Protein AF-A0A935AP23-F1 (afdb_monomer_lite)

Radius of gyration: 14.08 Å; chains: 1; bounding box: 39×21×35 Å

Sequence (107 aa):
MSVLRMLAPSGIKYEVIVSFDNEANEWSFRGLGFDFLASPIANGEDVDSSTFSGWQAEVSRQGSSDSIVFIWINCPPSGGLSDDIFVSKCIKELSRHWDLFGELEEG

pLDDT: mean 71.67, std 12.49, range [39.59, 87.5]

Secondary structure (DSSP, 8-state):
-EEEEEE-TTS-EEEEEEEEETTTTEEEEESSSEEEEEEE---SS---GGG--EEEEEEEETT--S-EEEEEEE---GGG--HHHHHHHHHHHHHHSGGGG------

Structure (mmCIF, N/CA/C/O backbone):
data_AF-A0A935AP23-F1
#
_entry.id   AF-A0A935AP23-F1
#
loop_
_atom_site.group_PDB
_atom_site.id
_atom_site.type_symbol
_atom_site.label_atom_id
_atom_site.label_alt_id
_atom_site.label_comp_id
_atom_site.label_asym_id
_atom_site.label_entity_id
_atom_site.label_seq_id
_atom_site.pdbx_PDB_ins_code
_atom_site.Cartn_x
_atom_site.Cartn_y
_atom_site.Cartn_z
_atom_site.occupancy
_atom_site.B_iso_or_equiv
_atom_site.auth_seq_id
_atom_site.auth_comp_id
_atom_site.auth_asym_id
_atom_site.auth_atom_id
_atom_site.pdbx_PDB_model_num
ATOM 1 N N . MET A 1 1 ? -0.990 10.637 -8.429 1.00 77.81 1 MET A N 1
ATOM 2 C CA . MET A 1 1 ? -1.721 10.664 -7.149 1.00 77.81 1 MET A CA 1
ATOM 3 C C . MET A 1 1 ? -3.191 10.458 -7.447 1.00 77.81 1 MET A C 1
ATOM 5 O O . MET A 1 1 ? -3.727 11.190 -8.276 1.00 77.81 1 MET A O 1
ATOM 9 N N . SER A 1 2 ? -3.807 9.495 -6.773 1.00 82.38 2 SER A N 1
ATOM 10 C CA . SER A 1 2 ? -5.211 9.118 -6.942 1.00 82.38 2 SER A CA 1
ATOM 11 C C . SER A 1 2 ? -5.901 9.067 -5.583 1.00 82.38 2 SER A C 1
ATOM 13 O O . SER A 1 2 ? -5.272 8.735 -4.579 1.00 82.38 2 SER A O 1
ATOM 15 N N . VAL A 1 3 ? -7.192 9.404 -5.545 1.00 82.19 3 VAL A N 1
ATOM 16 C CA . VAL A 1 3 ? -8.027 9.273 -4.343 1.00 82.19 3 VAL A CA 1
ATOM 17 C C . VAL A 1 3 ? -9.006 8.133 -4.567 1.00 82.19 3 VAL A C 1
ATOM 19 O O . VAL A 1 3 ? -9.851 8.203 -5.460 1.00 82.19 3 VAL A O 1
ATOM 22 N N . LEU A 1 4 ? -8.893 7.091 -3.752 1.00 79.62 4 LEU A N 1
ATOM 23 C CA . LEU A 1 4 ? -9.744 5.912 -3.786 1.00 79.62 4 LEU A CA 1
ATOM 24 C C . LEU A 1 4 ? -10.697 5.928 -2.596 1.00 79.62 4 LEU A C 1
ATOM 26 O O . LEU A 1 4 ? -10.320 6.260 -1.475 1.00 79.62 4 LEU A O 1
ATOM 30 N N . ARG A 1 5 ? -11.952 5.550 -2.833 1.00 78.81 5 ARG A N 1
ATOM 31 C CA . ARG A 1 5 ? -12.950 5.374 -1.773 1.00 78.81 5 ARG A CA 1
ATOM 32 C C . ARG A 1 5 ? -13.115 3.901 -1.486 1.00 78.81 5 ARG A C 1
ATOM 34 O O . ARG A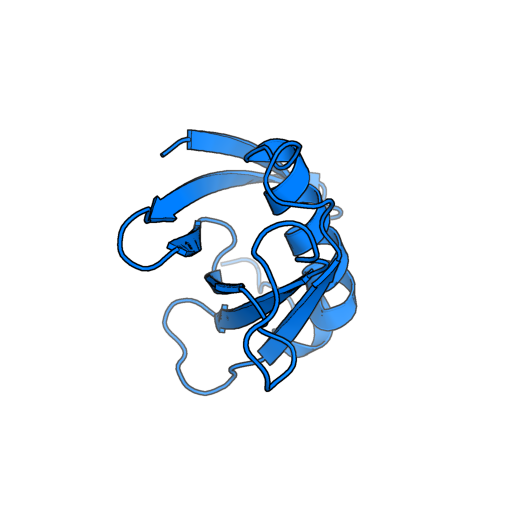 1 5 ? -13.451 3.133 -2.383 1.00 78.81 5 ARG A O 1
ATOM 41 N N . MET A 1 6 ? -12.916 3.523 -0.235 1.00 71.25 6 MET A N 1
ATOM 42 C CA . MET A 1 6 ? -12.893 2.129 0.182 1.00 71.25 6 MET A CA 1
ATOM 43 C C . MET A 1 6 ? -13.886 1.869 1.298 1.00 71.25 6 MET A C 1
ATOM 45 O O . MET A 1 6 ? -14.122 2.734 2.132 1.00 71.25 6 MET A O 1
ATOM 49 N N . LEU A 1 7 ? -14.463 0.671 1.308 1.00 67.19 7 LEU A N 1
ATOM 50 C CA . LEU A 1 7 ? -15.313 0.182 2.387 1.00 67.19 7 LEU A CA 1
ATOM 51 C C . LEU A 1 7 ? -14.517 -0.863 3.170 1.00 67.19 7 LEU A C 1
ATOM 53 O O . LEU A 1 7 ? -14.185 -1.914 2.623 1.00 67.19 7 LEU A O 1
ATOM 57 N N . ALA A 1 8 ? -14.184 -0.564 4.422 1.00 65.81 8 ALA A N 1
ATOM 58 C CA . ALA A 1 8 ? -13.520 -1.518 5.299 1.00 65.81 8 ALA A CA 1
ATOM 59 C C . ALA A 1 8 ? -14.473 -2.662 5.695 1.00 65.81 8 ALA A C 1
ATOM 61 O O . ALA A 1 8 ? -15.694 -2.487 5.634 1.00 65.81 8 ALA A O 1
ATOM 62 N N . PRO A 1 9 ? -13.950 -3.812 6.167 1.00 58.88 9 PRO A N 1
ATOM 63 C CA . PRO A 1 9 ? -14.779 -4.905 6.684 1.00 58.88 9 PRO A CA 1
ATOM 64 C C . PRO A 1 9 ? -15.730 -4.487 7.818 1.00 58.88 9 PRO A C 1
ATOM 66 O O . PRO A 1 9 ? -16.803 -5.066 7.949 1.00 58.88 9 PRO A O 1
ATOM 69 N N . SER A 1 10 ? -15.373 -3.453 8.590 1.00 66.56 10 SER A N 1
ATOM 70 C CA . SER A 1 10 ? -16.224 -2.843 9.623 1.00 66.56 10 SER A CA 1
ATOM 71 C C . SER A 1 10 ? -17.442 -2.089 9.069 1.00 66.56 10 SER A C 1
ATOM 73 O O . SER A 1 10 ? -18.317 -1.692 9.831 1.00 66.56 10 SER A O 1
ATOM 75 N N . GLY A 1 11 ? -17.512 -1.856 7.754 1.00 67.38 11 GLY A N 1
ATOM 76 C CA . GLY A 1 11 ? -18.548 -1.046 7.110 1.00 67.38 11 GLY A CA 1
ATOM 77 C C . GLY A 1 11 ? -18.244 0.457 7.075 1.00 67.38 11 GLY A C 1
ATOM 78 O O . GLY A 1 11 ? -19.008 1.220 6.479 1.00 67.38 11 GLY A O 1
ATOM 79 N N . ILE A 1 12 ? -17.122 0.894 7.653 1.00 71.25 12 ILE A N 1
ATOM 80 C CA . ILE A 1 12 ? -16.666 2.286 7.583 1.00 71.25 12 ILE A CA 1
ATOM 81 C C . ILE A 1 12 ? -16.094 2.572 6.193 1.00 71.25 12 ILE A C 1
ATOM 83 O O . ILE A 1 12 ? -15.363 1.760 5.616 1.00 71.25 12 ILE A O 1
ATOM 87 N N . LYS A 1 13 ? -16.437 3.742 5.645 1.00 73.88 13 LYS A N 1
ATOM 88 C CA . LYS A 1 13 ? -15.864 4.233 4.391 1.00 73.88 13 LYS A CA 1
ATOM 89 C C . LYS A 1 13 ? -14.643 5.091 4.673 1.00 73.88 13 LYS A C 1
ATOM 91 O O . LYS A 1 13 ? -14.730 6.035 5.448 1.00 73.88 13 LYS A O 1
ATOM 96 N N . TYR A 1 14 ? -13.560 4.808 3.968 1.00 72.25 14 TYR A N 1
ATOM 97 C CA . TYR A 1 14 ? -12.324 5.565 4.050 1.00 72.25 14 TYR A CA 1
ATOM 98 C C . TYR A 1 14 ? -11.959 6.159 2.695 1.00 72.25 14 TYR A C 1
ATOM 100 O O . TYR A 1 14 ? -12.167 5.535 1.650 1.00 72.25 14 TYR A O 1
ATOM 108 N N . GLU A 1 15 ? -11.400 7.365 2.725 1.00 81.44 15 GLU A N 1
ATOM 109 C CA . GLU A 1 15 ? -10.734 7.961 1.572 1.00 81.44 15 GLU A CA 1
ATOM 110 C C . GLU A 1 15 ? -9.236 7.690 1.685 1.00 81.44 15 GLU A C 1
ATOM 112 O O . GLU A 1 15 ? -8.603 7.992 2.691 1.00 81.44 15 GLU A O 1
ATOM 117 N N . VAL A 1 16 ? -8.694 7.072 0.646 1.00 79.31 16 VAL A N 1
ATOM 118 C CA . VAL A 1 16 ? -7.330 6.570 0.564 1.00 79.31 16 VAL A CA 1
ATOM 119 C C . VAL A 1 16 ? -6.623 7.364 -0.524 1.00 79.31 16 VAL A C 1
ATOM 121 O O . VAL A 1 16 ? -7.030 7.331 -1.683 1.00 79.31 16 VAL A O 1
ATOM 124 N N . ILE A 1 17 ? -5.567 8.086 -0.165 1.00 83.88 17 ILE A N 1
ATOM 125 C CA . ILE A 1 17 ? -4.708 8.783 -1.121 1.00 83.88 17 ILE A CA 1
ATOM 126 C C . ILE A 1 17 ? -3.549 7.859 -1.464 1.00 83.88 17 ILE A C 1
ATOM 128 O O . ILE A 1 17 ? -2.813 7.430 -0.578 1.00 83.88 17 ILE A O 1
ATOM 132 N N . VAL A 1 18 ? -3.384 7.587 -2.752 1.00 85.50 18 VAL A N 1
ATOM 133 C CA . VAL A 1 18 ? -2.343 6.717 -3.297 1.00 85.50 18 VAL A CA 1
ATOM 134 C C . VAL A 1 18 ? -1.423 7.545 -4.173 1.00 85.50 18 VAL A C 1
ATOM 136 O O . VAL A 1 18 ? -1.883 8.334 -5.006 1.00 85.50 18 VAL A O 1
ATOM 139 N N . SER A 1 19 ? -0.119 7.379 -3.995 1.00 87.19 19 SER A N 1
ATOM 140 C CA . SER A 1 19 ? 0.887 8.052 -4.813 1.00 87.19 19 SER A CA 1
ATOM 141 C C . SER A 1 19 ? 1.999 7.087 -5.183 1.00 87.19 19 SER A C 1
ATOM 143 O O . SER A 1 19 ? 2.412 6.282 -4.355 1.00 87.19 19 SER A O 1
ATOM 145 N N . PHE A 1 20 ? 2.489 7.205 -6.412 1.00 84.06 20 PHE A N 1
ATOM 146 C CA . PHE A 1 20 ? 3.697 6.537 -6.868 1.00 84.06 20 PHE A CA 1
ATOM 147 C C . PHE A 1 20 ? 4.759 7.595 -7.160 1.00 84.06 20 PHE A C 1
ATOM 149 O O . PHE A 1 20 ? 4.491 8.546 -7.903 1.00 84.06 20 PHE A O 1
ATOM 156 N N . ASP A 1 21 ? 5.923 7.449 -6.539 1.00 84.50 21 ASP A N 1
ATOM 157 C CA . ASP A 1 21 ? 7.105 8.261 -6.791 1.00 84.50 21 ASP A CA 1
ATOM 158 C C . ASP A 1 21 ? 7.972 7.553 -7.838 1.00 84.50 21 ASP A C 1
ATOM 160 O O . ASP A 1 21 ? 8.510 6.477 -7.588 1.00 84.50 21 ASP A O 1
ATOM 164 N N . ASN A 1 22 ? 8.094 8.153 -9.025 1.00 79.44 22 ASN A N 1
ATOM 165 C CA . ASN A 1 22 ? 8.884 7.578 -10.115 1.00 79.44 22 ASN A CA 1
ATOM 166 C C . ASN A 1 22 ? 10.399 7.668 -9.869 1.00 79.44 22 ASN A C 1
ATOM 168 O O . ASN A 1 22 ? 11.137 6.873 -10.444 1.00 79.44 22 ASN A O 1
ATOM 172 N N . GLU A 1 23 ? 10.870 8.644 -9.085 1.00 80.75 23 GLU A N 1
ATOM 173 C CA . GLU A 1 23 ? 12.300 8.830 -8.811 1.00 80.75 23 GLU A CA 1
ATOM 174 C C . GLU A 1 23 ? 12.777 7.821 -7.769 1.00 80.75 23 GLU A C 1
ATOM 176 O O . GLU A 1 23 ? 13.803 7.170 -7.963 1.00 80.75 23 GLU A O 1
ATOM 181 N N . ALA A 1 24 ? 12.001 7.654 -6.696 1.00 75.94 24 ALA A N 1
ATOM 182 C CA . ALA A 1 24 ? 12.279 6.664 -5.658 1.00 75.94 24 ALA A CA 1
ATOM 183 C C . ALA A 1 24 ? 11.834 5.242 -6.052 1.00 75.94 24 ALA A C 1
ATOM 185 O O . ALA A 1 24 ? 12.305 4.265 -5.473 1.00 75.94 24 ALA A O 1
ATOM 186 N N . ASN A 1 25 ? 10.963 5.117 -7.061 1.00 77.19 25 ASN A N 1
ATOM 187 C CA . ASN A 1 25 ? 10.272 3.882 -7.437 1.00 77.19 25 ASN A CA 1
ATOM 188 C C . ASN A 1 25 ? 9.439 3.315 -6.274 1.00 77.19 25 ASN A C 1
ATOM 190 O O . ASN A 1 25 ? 9.439 2.112 -6.044 1.00 77.19 25 ASN A O 1
ATOM 194 N N . GLU A 1 26 ? 8.735 4.176 -5.534 1.00 82.56 26 GLU A N 1
ATOM 195 C CA . GLU A 1 26 ? 8.027 3.823 -4.296 1.00 82.56 26 GLU A CA 1
ATOM 196 C C . GLU A 1 26 ? 6.532 4.118 -4.378 1.00 82.56 26 GLU A C 1
ATOM 198 O O . GLU A 1 26 ? 6.099 5.135 -4.922 1.00 82.56 26 GLU A O 1
ATOM 203 N N . TRP A 1 27 ? 5.725 3.249 -3.774 1.00 85.56 27 TRP A N 1
ATOM 204 C CA . TRP A 1 27 ? 4.313 3.515 -3.536 1.00 85.56 27 TRP A CA 1
ATOM 205 C C . TRP A 1 27 ? 4.095 4.029 -2.125 1.00 85.56 27 TRP A C 1
ATOM 207 O O . TRP A 1 27 ? 4.623 3.493 -1.159 1.00 85.56 27 TRP A O 1
ATOM 217 N N . SER A 1 28 ? 3.213 5.007 -1.984 1.00 84.94 28 SER A N 1
ATOM 218 C CA . SER A 1 28 ? 2.709 5.437 -0.688 1.00 84.94 28 SER A CA 1
ATOM 219 C C . SER A 1 28 ? 1.191 5.444 -0.672 1.00 84.94 28 SER A C 1
ATOM 221 O O . SER A 1 28 ? 0.523 5.714 -1.676 1.00 84.94 28 SER A O 1
ATOM 223 N N . PHE A 1 29 ? 0.648 5.136 0.499 1.00 81.25 29 PHE A N 1
ATOM 224 C CA . PHE A 1 29 ? -0.780 5.145 0.763 1.00 81.25 29 PHE A CA 1
ATOM 225 C C . PHE A 1 29 ? -1.030 5.876 2.093 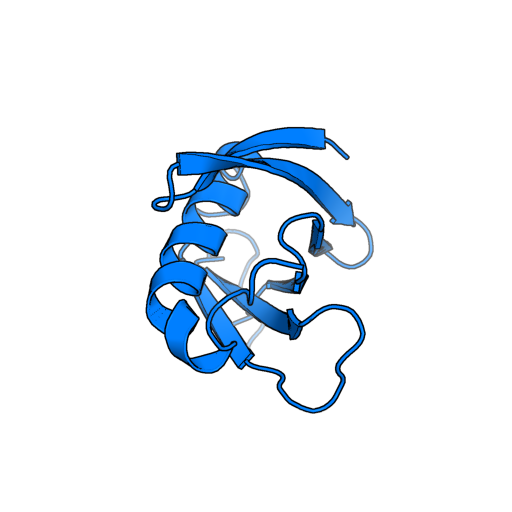1.00 81.25 29 PHE A C 1
ATOM 227 O O . PHE A 1 29 ? -0.296 5.699 3.061 1.00 81.25 29 PHE A O 1
ATOM 234 N N . ARG A 1 30 ? -2.055 6.732 2.139 1.00 78.25 30 ARG A N 1
ATOM 235 C CA . ARG A 1 30 ? -2.517 7.417 3.359 1.00 78.25 30 ARG A CA 1
ATOM 236 C C . ARG A 1 30 ? -4.039 7.388 3.439 1.00 78.25 30 ARG A C 1
ATOM 238 O O . ARG A 1 30 ? -4.694 7.368 2.401 1.00 78.25 30 ARG A O 1
ATOM 245 N N . GLY A 1 31 ? -4.608 7.444 4.645 1.00 72.56 31 GLY A N 1
ATOM 246 C CA . GLY A 1 31 ? -6.054 7.673 4.839 1.00 72.56 31 GLY A CA 1
ATOM 247 C C . GLY A 1 3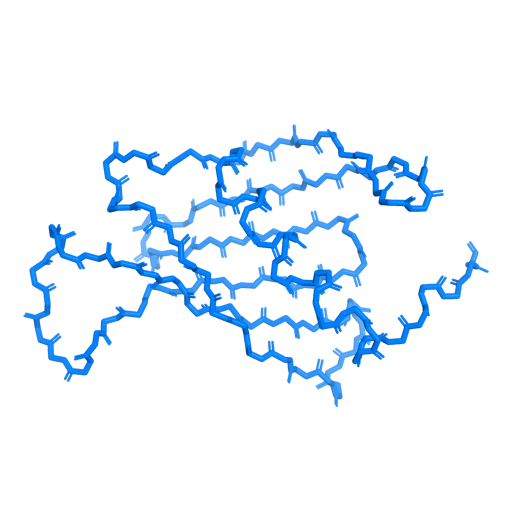1 ? -6.819 6.645 5.681 1.00 72.56 31 GLY A C 1
ATOM 248 O O . GLY A 1 31 ? -7.985 6.872 5.987 1.00 72.56 31 GLY A O 1
ATOM 249 N N . LEU A 1 32 ? -6.179 5.552 6.120 1.00 72.56 32 LEU A N 1
ATOM 250 C CA . LEU A 1 32 ? -6.766 4.594 7.083 1.00 72.56 32 LEU A CA 1
ATOM 251 C C . LEU A 1 32 ? -6.239 4.777 8.519 1.00 72.56 32 LEU A C 1
ATOM 253 O O . LEU A 1 32 ? -6.336 3.857 9.321 1.00 72.56 32 LEU A O 1
ATOM 257 N N . GLY A 1 33 ? -5.631 5.926 8.839 1.00 74.06 33 GLY A N 1
ATOM 258 C CA . GLY A 1 33 ? -4.913 6.115 10.110 1.00 74.06 33 GLY A CA 1
ATOM 259 C C . GLY A 1 33 ? -3.549 5.412 10.164 1.00 74.06 33 GLY A C 1
ATOM 260 O O . GLY A 1 33 ? -2.977 5.263 11.242 1.00 74.06 33 GLY A O 1
ATOM 261 N N . PHE A 1 34 ? -3.023 5.006 9.005 1.00 75.06 34 PHE A N 1
ATOM 262 C CA . PHE A 1 34 ? -1.697 4.417 8.832 1.00 75.06 34 PHE A CA 1
ATOM 263 C C . PHE A 1 34 ? -0.869 5.246 7.856 1.00 75.06 34 PHE A C 1
ATOM 265 O O . PHE A 1 34 ? -1.400 5.721 6.845 1.00 75.06 34 PHE A O 1
ATOM 272 N N . ASP A 1 35 ? 0.419 5.373 8.159 1.00 78.56 35 ASP A N 1
ATOM 273 C CA . ASP A 1 35 ? 1.439 5.785 7.209 1.00 78.56 35 ASP A CA 1
ATOM 274 C C . ASP A 1 35 ? 2.002 4.522 6.556 1.00 78.56 35 ASP A C 1
ATOM 276 O O . ASP A 1 35 ? 2.365 3.553 7.228 1.00 78.56 35 ASP A O 1
ATOM 280 N N . PHE A 1 36 ? 2.001 4.515 5.226 1.00 85.38 36 PHE A N 1
ATOM 281 C CA . PHE A 1 36 ? 2.385 3.358 4.438 1.00 85.38 36 PHE A CA 1
ATOM 282 C C . PHE A 1 36 ? 3.348 3.768 3.332 1.00 85.38 36 PHE A C 1
ATOM 284 O O . PHE A 1 36 ? 3.022 4.632 2.507 1.00 85.38 36 PHE A O 1
ATOM 291 N N . LEU A 1 37 ? 4.492 3.092 3.291 1.00 85.44 37 LEU A N 1
ATOM 292 C CA . LEU A 1 37 ? 5.516 3.250 2.269 1.00 85.44 37 LEU A CA 1
ATOM 293 C C . LEU A 1 37 ? 5.936 1.872 1.773 1.00 85.44 37 LEU A C 1
ATOM 295 O O . LEU A 1 37 ? 6.334 1.032 2.568 1.00 85.44 37 LEU A O 1
ATOM 299 N N . ALA A 1 38 ? 5.830 1.631 0.473 1.00 84.88 38 ALA A N 1
ATOM 300 C CA . ALA A 1 38 ? 6.206 0.377 -0.143 1.00 84.88 38 ALA A CA 1
ATOM 301 C C . ALA A 1 38 ? 7.266 0.580 -1.207 1.00 84.88 38 ALA A C 1
ATOM 303 O O . ALA A 1 38 ? 7.056 1.299 -2.187 1.00 84.88 38 ALA A O 1
ATOM 304 N N . SER A 1 39 ? 8.353 -0.155 -1.044 1.00 82.12 39 SER A N 1
ATOM 305 C CA . SER A 1 39 ? 9.501 -0.115 -1.929 1.00 82.12 39 SER A CA 1
ATOM 306 C C . SER A 1 39 ? 9.666 -1.475 -2.608 1.00 82.12 39 SER A C 1
ATOM 308 O O . SER A 1 39 ? 9.215 -2.517 -2.100 1.00 82.12 39 SER A O 1
ATOM 310 N N . PRO A 1 40 ? 10.252 -1.489 -3.808 1.00 75.62 40 PRO A N 1
ATOM 311 C CA . PRO A 1 40 ? 10.317 -2.690 -4.588 1.00 75.62 40 PRO A CA 1
ATOM 312 C C . PRO A 1 40 ? 11.376 -3.630 -4.001 1.00 75.62 40 PRO A C 1
ATOM 314 O O . PRO A 1 40 ? 12.512 -3.218 -3.780 1.00 75.62 40 PRO A O 1
ATOM 317 N N . ILE A 1 41 ? 11.049 -4.905 -3.773 1.00 68.81 41 ILE A N 1
ATOM 318 C CA . ILE A 1 41 ? 12.043 -5.893 -3.341 1.00 68.81 41 ILE A CA 1
ATOM 319 C C . ILE A 1 41 ? 12.866 -6.328 -4.553 1.00 68.81 41 ILE A C 1
ATOM 321 O O . ILE A 1 41 ? 12.453 -7.185 -5.336 1.00 68.81 41 ILE A O 1
ATOM 325 N N . ALA A 1 42 ? 14.052 -5.749 -4.710 1.00 57.12 42 ALA A N 1
ATOM 326 C CA . ALA A 1 42 ? 15.108 -6.427 -5.446 1.00 57.12 42 ALA A CA 1
ATOM 327 C C . ALA A 1 42 ? 15.512 -7.639 -4.597 1.00 57.12 42 ALA A C 1
ATOM 329 O O . ALA A 1 42 ? 15.906 -7.470 -3.444 1.00 57.12 42 ALA A O 1
ATOM 330 N N . ASN A 1 43 ? 15.368 -8.861 -5.111 1.00 49.38 43 ASN A N 1
ATOM 331 C CA . ASN A 1 43 ? 15.792 -10.084 -4.419 1.00 49.38 43 ASN A CA 1
ATOM 332 C C . ASN A 1 43 ? 17.330 -10.154 -4.308 1.00 49.38 43 ASN A C 1
ATOM 334 O O . ASN A 1 43 ? 17.949 -11.033 -4.894 1.00 49.38 43 ASN A O 1
ATOM 338 N N . GLY A 1 44 ? 17.955 -9.223 -3.584 1.00 41.50 44 GLY A N 1
ATOM 339 C CA . GLY A 1 44 ? 19.372 -9.226 -3.213 1.00 41.50 44 GLY A CA 1
ATOM 340 C C . GLY A 1 44 ? 20.399 -9.152 -4.349 1.00 41.50 44 GLY A C 1
ATOM 341 O O . GLY A 1 44 ? 21.578 -9.005 -4.057 1.00 41.50 44 GLY A O 1
ATOM 342 N N . GLU A 1 45 ? 19.995 -9.220 -5.613 1.00 41.97 45 GLU A N 1
ATOM 343 C CA . GLU A 1 45 ? 20.869 -9.159 -6.787 1.00 41.97 45 GLU A CA 1
ATOM 344 C C . GLU A 1 45 ? 20.218 -8.290 -7.867 1.00 41.97 45 GLU A C 1
ATOM 346 O O . GLU A 1 45 ? 19.031 -7.990 -7.763 1.00 41.97 45 GLU A O 1
ATOM 351 N N . ASP A 1 46 ? 20.988 -7.856 -8.869 1.00 46.00 46 ASP A N 1
ATOM 352 C CA . ASP A 1 46 ? 20.520 -7.132 -10.059 1.00 46.00 46 ASP A CA 1
ATOM 353 C C . ASP A 1 46 ? 19.406 -7.920 -10.771 1.00 46.00 46 ASP A C 1
ATOM 355 O O . ASP A 1 46 ? 19.633 -8.670 -11.723 1.00 46.00 46 ASP A O 1
ATOM 359 N N . VAL A 1 47 ? 18.177 -7.799 -10.273 1.00 45.94 47 VAL A N 1
ATOM 360 C CA . VAL A 1 47 ? 17.018 -8.452 -10.858 1.00 45.94 47 VAL A CA 1
ATOM 361 C C . VAL A 1 47 ? 16.531 -7.544 -11.970 1.00 45.94 47 VAL A C 1
ATOM 363 O O . VAL A 1 47 ? 16.082 -6.423 -11.726 1.00 45.94 47 VAL A O 1
ATOM 366 N N . ASP A 1 48 ? 16.619 -8.048 -13.197 1.00 49.56 48 ASP A N 1
ATOM 367 C CA . ASP A 1 48 ? 16.024 -7.425 -14.367 1.00 49.56 48 ASP A CA 1
ATOM 368 C C . ASP A 1 48 ? 14.579 -7.004 -14.036 1.00 49.56 48 ASP A C 1
ATOM 370 O O . ASP A 1 48 ? 13.784 -7.787 -13.497 1.00 49.56 48 ASP A O 1
ATOM 374 N N . SER A 1 49 ? 14.254 -5.739 -14.309 1.00 49.97 49 SER A N 1
ATOM 375 C CA . SER A 1 49 ? 12.991 -5.067 -13.941 1.00 49.97 49 SER A CA 1
ATOM 376 C C . SER A 1 49 ? 11.718 -5.806 -14.398 1.00 49.97 49 SER A C 1
ATOM 378 O O . SER A 1 49 ? 10.616 -5.528 -13.921 1.00 49.97 49 SER A O 1
ATOM 380 N N . SER A 1 50 ? 11.876 -6.786 -15.290 1.00 47.16 50 SER A N 1
ATOM 381 C CA . SER A 1 50 ? 10.858 -7.694 -15.817 1.00 47.16 50 SER A CA 1
ATOM 382 C C . SER A 1 50 ? 10.439 -8.829 -14.860 1.00 47.16 50 SER A C 1
ATOM 384 O O . SER A 1 50 ? 9.385 -9.433 -15.066 1.00 47.16 50 SER A O 1
ATOM 386 N N . THR A 1 51 ? 11.209 -9.103 -13.801 1.00 48.03 51 THR A N 1
ATOM 387 C CA . THR A 1 51 ? 10.998 -10.226 -12.851 1.00 48.03 51 THR A CA 1
ATOM 388 C C . THR A 1 51 ? 10.485 -9.809 -11.471 1.00 48.03 51 THR A C 1
ATOM 390 O O . THR A 1 51 ? 10.392 -10.620 -10.546 1.00 48.03 51 THR A O 1
ATOM 393 N N . PHE A 1 52 ? 10.115 -8.540 -11.331 1.00 56.19 52 PHE A N 1
ATOM 394 C CA . PHE A 1 52 ? 9.613 -7.977 -10.091 1.00 56.19 52 PHE A CA 1
ATOM 395 C C . PHE A 1 52 ? 8.313 -8.673 -9.633 1.00 56.19 52 PHE A C 1
ATOM 397 O O . PHE A 1 52 ? 7.311 -8.630 -10.347 1.00 56.19 52 PHE A O 1
ATOM 404 N N . SER A 1 53 ? 8.321 -9.336 -8.468 1.00 59.75 53 SER A N 1
ATOM 405 C CA . SER A 1 53 ? 7.189 -10.169 -8.001 1.00 59.75 53 SER A CA 1
ATOM 406 C C . SER A 1 53 ? 6.533 -9.712 -6.693 1.00 59.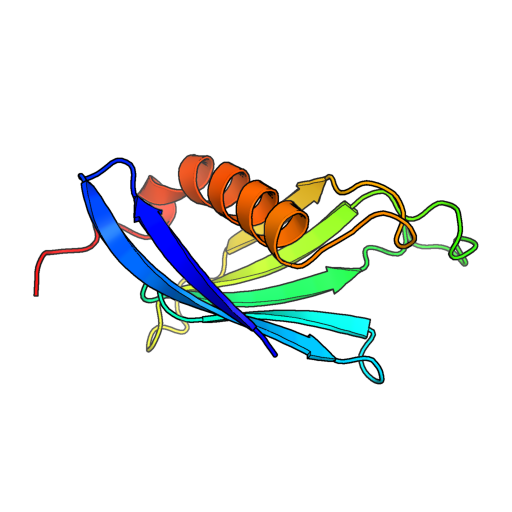75 53 SER A C 1
ATOM 408 O O . SER A 1 53 ? 5.473 -10.230 -6.332 1.00 59.75 53 SER A O 1
ATOM 410 N N . GLY A 1 54 ? 7.088 -8.713 -5.999 1.00 72.50 54 GLY A N 1
ATOM 411 C CA . GLY A 1 54 ? 6.461 -8.216 -4.778 1.00 72.50 54 GLY A CA 1
ATOM 412 C C . GLY A 1 54 ? 7.135 -7.005 -4.147 1.00 72.50 54 GLY A C 1
ATOM 413 O O . GLY A 1 54 ? 8.329 -6.791 -4.305 1.00 72.50 54 GLY A O 1
ATOM 414 N N . TRP A 1 55 ? 6.343 -6.222 -3.424 1.00 80.44 55 TRP A N 1
ATOM 415 C CA . TRP A 1 55 ? 6.754 -5.017 -2.705 1.00 80.44 55 TRP A CA 1
ATOM 416 C C . TRP A 1 55 ? 6.917 -5.314 -1.215 1.00 80.44 55 TRP A C 1
ATOM 418 O O . TRP A 1 55 ? 6.131 -6.081 -0.656 1.00 80.44 55 TRP A O 1
ATOM 428 N N . GLN A 1 56 ? 7.895 -4.687 -0.566 1.00 84.94 56 GLN A N 1
ATOM 429 C CA . GLN A 1 56 ? 7.968 -4.639 0.892 1.00 84.94 56 GLN A CA 1
ATOM 430 C C . GLN A 1 56 ? 7.385 -3.307 1.322 1.00 84.94 56 GLN A C 1
ATOM 432 O O . GLN A 1 56 ? 7.795 -2.276 0.800 1.00 84.94 56 GLN A O 1
ATOM 437 N N . ALA A 1 57 ? 6.444 -3.332 2.259 1.00 84.50 57 ALA A N 1
ATOM 438 C CA . ALA A 1 57 ? 5.890 -2.118 2.823 1.00 84.50 57 ALA A CA 1
ATOM 439 C C . ALA A 1 57 ? 6.203 -1.973 4.300 1.00 84.50 57 ALA A C 1
ATOM 441 O O . ALA A 1 57 ? 6.003 -2.903 5.081 1.00 84.50 57 ALA A O 1
ATOM 442 N N . GLU A 1 58 ? 6.644 -0.776 4.650 1.00 87.50 58 GLU A N 1
ATOM 443 C CA . GLU A 1 58 ? 6.710 -0.256 6.000 1.00 87.50 58 GLU A CA 1
ATOM 444 C C . GLU A 1 58 ? 5.354 0.341 6.354 1.00 87.50 58 GLU A C 1
ATOM 446 O O . GLU A 1 58 ? 4.818 1.194 5.639 1.00 87.50 58 GLU A O 1
ATOM 451 N N . VAL A 1 59 ? 4.787 -0.139 7.456 1.00 84.06 59 VAL A N 1
ATOM 452 C CA . VAL A 1 59 ? 3.478 0.289 7.933 1.00 84.06 59 VAL A CA 1
ATOM 453 C C . VAL A 1 59 ? 3.598 0.717 9.379 1.00 84.06 59 VAL A C 1
ATOM 455 O O . VAL A 1 59 ? 4.003 -0.079 10.226 1.00 84.06 59 VAL A O 1
ATOM 458 N N . SER A 1 60 ? 3.185 1.941 9.673 1.00 82.44 60 SER A N 1
ATOM 459 C CA . SER A 1 60 ? 3.065 2.441 11.038 1.00 82.44 60 SER A CA 1
ATOM 460 C C . SER A 1 60 ? 1.727 3.135 11.243 1.00 82.44 60 SER A C 1
ATOM 462 O O . SER A 1 60 ? 1.092 3.625 10.307 1.00 82.44 60 SER A O 1
ATOM 464 N N . ARG A 1 61 ? 1.257 3.162 12.491 1.00 78.19 61 ARG A N 1
ATOM 465 C CA . ARG A 1 61 ? 0.075 3.948 12.850 1.00 78.19 61 ARG A CA 1
ATOM 466 C C . ARG A 1 61 ? 0.432 5.429 12.774 1.00 78.19 61 ARG A C 1
ATOM 468 O O . ARG A 1 61 ? 1.462 5.846 13.298 1.00 78.19 61 ARG A O 1
ATOM 475 N N . GLN A 1 62 ? -0.435 6.226 12.160 1.00 73.69 62 GLN A N 1
ATOM 476 C CA . GLN A 1 62 ? -0.203 7.658 12.017 1.00 73.69 62 GLN A CA 1
ATOM 477 C C . GLN A 1 62 ? -0.010 8.300 13.398 1.00 73.69 62 GLN A C 1
ATOM 479 O O . GLN A 1 62 ? -0.825 8.119 14.304 1.00 73.69 62 GLN A O 1
ATOM 484 N N . GLY A 1 63 ? 1.085 9.044 13.561 1.00 70.75 63 GLY A N 1
ATOM 485 C CA . GLY A 1 63 ? 1.442 9.672 14.836 1.00 70.75 63 GLY A CA 1
ATOM 486 C C . GLY A 1 63 ? 2.076 8.732 15.870 1.00 70.75 63 GLY A C 1
ATOM 487 O O . GLY A 1 63 ? 2.309 9.166 16.996 1.00 70.75 63 GLY A O 1
ATOM 488 N N . SER A 1 64 ? 2.387 7.481 15.508 1.00 68.12 64 SER A N 1
ATOM 489 C CA . SER A 1 64 ? 3.142 6.538 16.337 1.00 68.12 64 SER A CA 1
ATOM 490 C C . SER A 1 64 ? 4.378 6.022 15.598 1.00 68.12 64 SER A C 1
ATOM 492 O O . SER A 1 64 ? 4.289 5.473 14.503 1.00 68.12 64 SER A O 1
ATOM 494 N N . SER A 1 65 ? 5.544 6.176 16.222 1.00 65.50 65 SER A N 1
ATOM 495 C CA . SER A 1 65 ? 6.818 5.606 15.761 1.00 65.50 65 SER A CA 1
ATOM 496 C C . SER A 1 65 ? 7.087 4.203 16.307 1.00 65.50 65 SER A C 1
ATOM 498 O O . SER A 1 65 ? 8.048 3.557 15.900 1.00 65.50 65 SER A O 1
ATOM 500 N N . ASP A 1 66 ? 6.268 3.739 17.250 1.00 64.75 66 ASP A N 1
ATOM 501 C CA . ASP A 1 66 ? 6.648 2.651 18.156 1.00 64.75 66 ASP A CA 1
ATOM 502 C C . ASP A 1 66 ? 6.277 1.267 17.611 1.00 64.75 66 ASP A C 1
ATOM 504 O O . ASP A 1 66 ? 6.604 0.241 18.206 1.00 64.75 66 ASP A O 1
ATOM 508 N N . SER A 1 67 ? 5.579 1.206 16.477 1.00 65.62 67 SER A N 1
ATOM 509 C CA . SER A 1 67 ? 5.148 -0.046 15.854 1.00 65.62 67 SER A CA 1
ATOM 510 C C . SER A 1 67 ? 5.223 0.064 14.338 1.00 65.62 67 SER A C 1
ATOM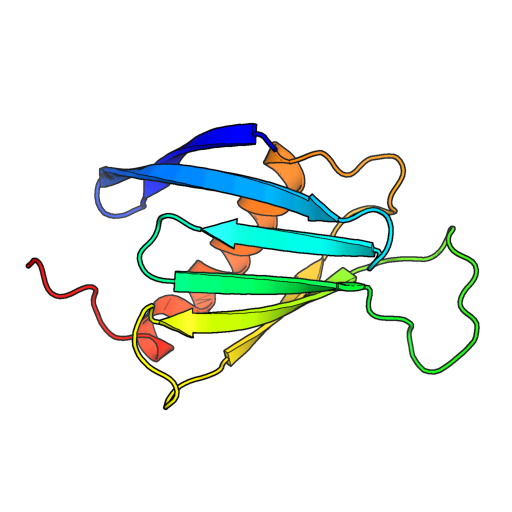 512 O O . SER A 1 67 ? 4.278 0.507 13.687 1.00 65.62 67 SER A O 1
ATOM 514 N N . ILE A 1 68 ? 6.376 -0.334 13.793 1.00 77.62 68 ILE A N 1
ATOM 515 C CA . ILE A 1 68 ? 6.575 -0.531 12.357 1.00 77.62 68 ILE A CA 1
ATOM 516 C C . ILE A 1 68 ? 6.410 -2.018 12.063 1.00 77.62 68 ILE A C 1
ATOM 518 O O . ILE A 1 68 ? 7.115 -2.859 12.626 1.00 77.62 68 ILE A O 1
ATOM 522 N N . VAL A 1 69 ? 5.486 -2.342 11.167 1.00 76.69 69 VAL A N 1
ATOM 523 C CA . VAL A 1 69 ? 5.294 -3.695 10.649 1.00 76.69 69 VAL A CA 1
ATOM 524 C C . VAL A 1 69 ? 5.736 -3.711 9.196 1.00 76.69 69 VAL A C 1
ATOM 526 O O . VAL A 1 69 ? 5.290 -2.896 8.391 1.00 76.69 69 VAL A O 1
ATOM 529 N N . PHE A 1 70 ? 6.593 -4.671 8.863 1.00 81.31 70 PHE A N 1
ATOM 530 C CA . PHE A 1 70 ? 6.992 -4.931 7.487 1.00 81.31 70 PHE A CA 1
ATOM 531 C C . PHE A 1 70 ? 6.060 -5.980 6.887 1.00 81.31 70 PHE A C 1
ATOM 533 O O . PHE A 1 70 ? 6.018 -7.114 7.370 1.00 81.31 70 PHE A O 1
ATOM 540 N N . ILE A 1 71 ? 5.331 -5.624 5.830 1.00 80.81 71 ILE A N 1
ATOM 541 C CA . ILE A 1 71 ? 4.454 -6.554 5.110 1.00 80.81 71 ILE A CA 1
ATOM 542 C C . ILE A 1 71 ? 4.953 -6.794 3.687 1.00 80.81 71 ILE A C 1
ATOM 544 O O . ILE A 1 71 ? 5.563 -5.928 3.064 1.00 80.81 71 ILE A O 1
ATOM 548 N N . TRP A 1 72 ? 4.674 -7.987 3.169 1.00 83.12 72 TRP A N 1
ATOM 549 C CA . TRP A 1 72 ? 5.071 -8.411 1.828 1.00 83.12 72 TRP A CA 1
ATOM 550 C C . TRP A 1 72 ? 3.853 -8.441 0.914 1.00 83.12 72 TRP A C 1
ATOM 552 O O . TRP A 1 72 ? 2.871 -9.121 1.203 1.00 83.12 72 TRP A O 1
ATOM 562 N N . ILE A 1 73 ? 3.918 -7.726 -0.204 1.00 80.00 73 ILE A N 1
ATOM 563 C CA . ILE A 1 73 ? 2.782 -7.507 -1.097 1.00 80.00 73 ILE A CA 1
ATOM 564 C C . ILE A 1 73 ? 3.099 -8.122 -2.448 1.00 80.00 73 ILE A C 1
ATOM 566 O O . ILE A 1 73 ? 3.849 -7.570 -3.250 1.00 80.00 73 ILE A O 1
ATOM 570 N N . ASN A 1 74 ? 2.479 -9.265 -2.718 1.00 76.50 74 ASN A N 1
ATOM 571 C CA . ASN A 1 74 ? 2.619 -9.939 -4.001 1.00 76.50 74 ASN A CA 1
ATOM 572 C C . ASN A 1 74 ? 1.784 -9.226 -5.072 1.00 76.50 74 ASN A C 1
ATOM 574 O O . ASN A 1 74 ? 0.546 -9.319 -5.088 1.00 76.50 74 ASN A O 1
ATOM 578 N N . CYS A 1 75 ? 2.479 -8.559 -5.988 1.00 69.69 75 CYS A N 1
ATOM 579 C CA . CYS A 1 75 ? 1.903 -7.837 -7.114 1.00 69.69 75 CYS A CA 1
ATOM 580 C C . CYS A 1 75 ? 2.366 -8.459 -8.436 1.00 69.69 75 CYS A C 1
ATOM 582 O O . CYS A 1 75 ? 3.464 -9.010 -8.504 1.00 69.69 75 CYS A O 1
ATOM 584 N N . PRO A 1 76 ? 1.545 -8.388 -9.499 1.00 65.00 76 PRO A N 1
ATOM 585 C CA . PRO A 1 76 ? 2.025 -8.701 -10.838 1.00 65.00 76 PRO A CA 1
ATOM 586 C C . PRO A 1 76 ? 3.202 -7.781 -11.218 1.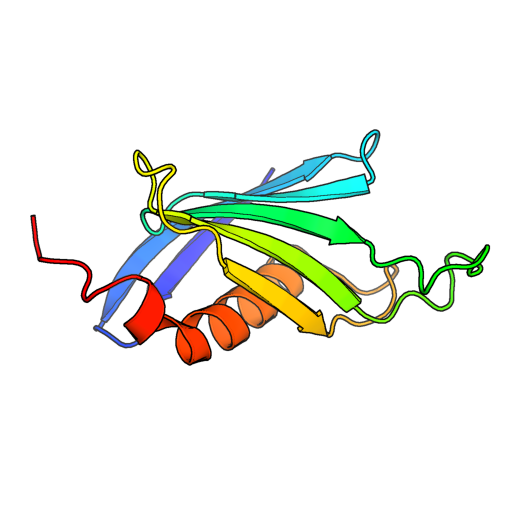00 65.00 76 PRO A C 1
ATOM 588 O O . PRO A 1 76 ? 3.309 -6.681 -10.661 1.00 65.00 76 PRO A O 1
ATOM 591 N N . PRO A 1 77 ? 4.060 -8.200 -12.168 1.00 59.69 77 PRO A N 1
ATOM 592 C CA . PRO A 1 77 ? 5.143 -7.361 -12.669 1.00 59.69 77 PRO A CA 1
ATOM 593 C C . PRO A 1 77 ? 4.622 -5.989 -13.121 1.00 59.69 77 PRO A C 1
ATOM 595 O O . PRO A 1 77 ? 3.477 -5.855 -13.567 1.00 59.69 77 PRO A O 1
ATOM 598 N N . SER A 1 78 ? 5.482 -4.976 -12.985 1.00 58.81 78 SER A N 1
ATOM 599 C CA . SER A 1 78 ? 5.174 -3.534 -13.029 1.00 58.81 78 SER A CA 1
ATOM 600 C C . SER A 1 78 ? 4.263 -3.084 -14.180 1.00 58.81 78 SER A C 1
ATOM 602 O O . SER A 1 78 ? 3.458 -2.177 -13.993 1.00 58.81 78 SER A O 1
ATOM 604 N N . GLY A 1 79 ? 4.301 -3.751 -15.337 1.00 57.75 79 GLY A N 1
ATOM 605 C CA . GLY A 1 79 ? 3.462 -3.430 -16.498 1.00 57.75 79 GLY A CA 1
ATOM 606 C C . GLY A 1 79 ? 1.946 -3.620 -16.313 1.00 57.75 79 GLY A C 1
ATOM 607 O O . GLY A 1 79 ? 1.182 -3.137 -17.144 1.00 57.75 79 GLY A O 1
ATOM 608 N N . GLY A 1 80 ? 1.497 -4.309 -15.257 1.00 66.25 80 GLY A N 1
ATOM 609 C CA . GLY A 1 80 ? 0.074 -4.542 -14.962 1.00 66.25 80 GLY A CA 1
ATOM 610 C C . GLY A 1 80 ? -0.402 -3.996 -13.615 1.00 66.25 80 GLY A C 1
ATOM 611 O O . GLY A 1 80 ? -1.511 -4.323 -13.190 1.00 66.25 80 GLY A O 1
ATOM 612 N N . LEU A 1 81 ? 0.428 -3.224 -12.912 1.00 74.56 81 LEU A N 1
ATOM 613 C CA . LEU A 1 81 ? 0.114 -2.724 -11.579 1.00 74.56 81 LEU A CA 1
ATOM 614 C C . LEU A 1 81 ? -0.573 -1.355 -11.668 1.00 74.56 81 LEU A C 1
ATOM 616 O O . LEU A 1 81 ? 0.060 -0.361 -12.006 1.00 74.56 81 LEU A O 1
ATOM 620 N N . SER A 1 82 ? -1.871 -1.308 -11.365 1.00 81.94 82 SER A N 1
ATOM 621 C CA . SER A 1 82 ? -2.619 -0.059 -11.175 1.00 81.94 82 SER A CA 1
ATOM 622 C C . SER A 1 82 ? -2.771 0.279 -9.692 1.00 81.94 82 SER A C 1
ATOM 624 O O . SER A 1 82 ? -2.675 -0.614 -8.846 1.00 81.94 82 SER A O 1
ATOM 626 N N . ASP A 1 83 ? -3.093 1.539 -9.386 1.00 82.31 83 ASP A N 1
ATOM 627 C CA . ASP A 1 83 ? -3.393 2.019 -8.029 1.00 82.31 83 ASP A CA 1
ATOM 628 C C . ASP A 1 83 ? -4.425 1.119 -7.323 1.00 82.31 83 ASP A C 1
ATOM 630 O O . ASP A 1 83 ? -4.217 0.713 -6.181 1.00 82.31 83 ASP A O 1
ATOM 634 N N . ASP A 1 84 ? -5.501 0.733 -8.020 1.00 80.38 84 ASP A N 1
ATOM 635 C CA . ASP A 1 84 ? -6.557 -0.135 -7.478 1.00 80.38 84 ASP A CA 1
ATOM 636 C C . ASP A 1 84 ? -6.045 -1.540 -7.129 1.00 80.38 84 ASP A C 1
ATOM 638 O O . ASP A 1 84 ? -6.368 -2.087 -6.069 1.00 80.38 84 ASP A O 1
ATOM 642 N N . ILE A 1 85 ? -5.240 -2.140 -8.017 1.00 80.50 85 ILE A N 1
ATOM 643 C CA . ILE A 1 85 ? -4.662 -3.472 -7.796 1.00 80.50 85 ILE A CA 1
ATOM 644 C C . ILE A 1 85 ? -3.695 -3.412 -6.620 1.00 80.50 85 ILE A C 1
ATOM 646 O O . ILE A 1 85 ? -3.757 -4.270 -5.737 1.00 80.50 85 ILE A O 1
ATOM 650 N N . PHE A 1 86 ? -2.830 -2.400 -6.598 1.00 80.69 86 PHE A N 1
ATOM 651 C CA . PHE A 1 86 ? -1.850 -2.209 -5.544 1.00 80.69 86 PHE A CA 1
ATOM 652 C C . PHE A 1 86 ? -2.535 -2.061 -4.182 1.00 80.69 86 PHE A C 1
ATOM 654 O O . PHE A 1 86 ? -2.312 -2.876 -3.288 1.00 80.69 86 PHE A O 1
ATOM 661 N N . VAL A 1 87 ? -3.467 -1.115 -4.048 1.00 79.75 87 VAL A N 1
ATOM 662 C CA . VAL A 1 87 ? -4.184 -0.872 -2.789 1.00 79.75 87 VAL A CA 1
ATOM 663 C C . VAL A 1 87 ? -4.987 -2.083 -2.330 1.00 79.75 87 VAL A C 1
ATOM 665 O O . VAL A 1 87 ? -4.970 -2.417 -1.143 1.00 79.75 87 VAL A O 1
ATOM 668 N N . SER A 1 88 ? -5.653 -2.788 -3.249 1.00 79.69 88 SER A N 1
ATOM 669 C CA . SER A 1 88 ? -6.383 -4.014 -2.911 1.00 79.69 88 SER A CA 1
ATOM 670 C C . SER A 1 88 ? -5.462 -5.076 -2.298 1.00 79.69 88 SER A C 1
ATOM 672 O O . SER A 1 88 ? -5.830 -5.727 -1.315 1.00 79.69 88 SER A O 1
ATOM 674 N N . LYS A 1 89 ? -4.245 -5.232 -2.834 1.00 82.06 89 LYS A N 1
ATOM 675 C CA . LYS A 1 89 ? -3.240 -6.154 -2.292 1.00 82.06 89 LYS A CA 1
ATOM 676 C C . LYS A 1 89 ? -2.720 -5.684 -0.936 1.00 82.06 89 LYS A C 1
ATOM 678 O O . LYS A 1 89 ? -2.699 -6.492 -0.011 1.00 82.06 89 LYS A O 1
ATOM 683 N N . CYS A 1 90 ? -2.388 -4.401 -0.793 1.00 79.94 90 CYS A N 1
ATOM 684 C CA . CYS A 1 90 ? -1.928 -3.826 0.472 1.00 79.94 90 CYS A CA 1
ATOM 685 C C . CYS A 1 90 ? -2.942 -4.047 1.591 1.00 79.94 90 CYS A C 1
ATOM 687 O O . CYS A 1 90 ? -2.584 -4.552 2.646 1.00 79.94 90 CYS A O 1
ATOM 689 N N . ILE A 1 91 ? -4.220 -3.749 1.353 1.00 77.25 91 ILE A N 1
ATOM 690 C CA . ILE A 1 91 ? -5.270 -3.899 2.370 1.00 77.25 91 ILE A CA 1
ATOM 691 C C . ILE A 1 91 ? -5.511 -5.356 2.723 1.00 77.25 91 ILE A C 1
ATOM 693 O O . ILE A 1 91 ? -5.724 -5.673 3.891 1.00 77.25 91 ILE A O 1
ATOM 697 N N . LYS A 1 92 ? -5.441 -6.262 1.745 1.00 80.19 92 LYS A N 1
ATOM 698 C CA . LYS A 1 92 ? -5.526 -7.691 2.031 1.00 80.19 92 LYS A CA 1
ATOM 699 C C . LYS A 1 92 ? -4.417 -8.132 2.987 1.00 80.19 92 LYS A C 1
ATOM 701 O O . LYS A 1 92 ? -4.705 -8.859 3.932 1.00 80.19 92 LYS A O 1
ATOM 706 N N . GLU A 1 93 ? -3.183 -7.692 2.765 1.00 81.19 93 GLU A N 1
ATOM 707 C CA . GLU A 1 93 ? -2.068 -8.027 3.653 1.00 81.19 93 GLU A CA 1
ATOM 708 C C . GLU A 1 93 ? -2.191 -7.317 5.007 1.00 81.19 93 GLU A C 1
ATOM 710 O O . GLU A 1 93 ? -2.152 -7.982 6.037 1.00 81.19 93 GLU A O 1
ATOM 715 N N . LEU A 1 94 ? -2.487 -6.014 5.032 1.00 77.12 94 LEU A N 1
ATOM 716 C CA . LEU A 1 94 ? -2.752 -5.257 6.262 1.00 77.12 94 LEU A CA 1
ATOM 717 C C . LEU A 1 94 ? -3.848 -5.899 7.116 1.00 77.12 94 LEU A C 1
ATOM 719 O O . LEU A 1 94 ? -3.693 -5.998 8.326 1.00 77.12 94 LEU A O 1
ATOM 723 N N . SER A 1 95 ? -4.926 -6.395 6.501 1.00 74.62 95 SER A N 1
ATOM 724 C CA . SER A 1 95 ? -6.030 -7.033 7.227 1.00 74.62 95 SER A CA 1
ATOM 725 C C . SER A 1 95 ? -5.610 -8.305 7.974 1.00 74.62 95 SER A C 1
ATOM 727 O O . SER A 1 95 ? -6.212 -8.640 8.987 1.00 74.62 95 SER A O 1
ATOM 729 N N . ARG A 1 96 ? -4.550 -8.996 7.523 1.00 77.56 96 ARG A N 1
ATOM 730 C CA . ARG A 1 96 ? -3.965 -10.155 8.229 1.00 77.56 96 ARG A CA 1
ATOM 731 C C . ARG A 1 96 ? -3.131 -9.754 9.438 1.00 77.56 96 ARG A C 1
ATOM 733 O O . ARG A 1 96 ? -2.888 -10.579 10.310 1.00 77.56 96 ARG A O 1
ATOM 740 N N . HIS A 1 97 ? -2.672 -8.510 9.453 1.00 73.56 97 HIS A N 1
ATOM 741 C CA . HIS A 1 97 ? -1.842 -7.929 10.497 1.00 73.56 97 HIS A CA 1
ATOM 742 C C . HIS A 1 97 ? -2.618 -6.910 11.333 1.00 73.56 97 HIS A C 1
ATOM 744 O O . HIS A 1 97 ? -2.018 -6.241 12.162 1.00 73.56 97 HIS A O 1
ATOM 750 N N . TRP A 1 98 ? -3.934 -6.797 11.129 1.00 70.12 98 TRP A N 1
ATOM 751 C CA . TRP A 1 98 ? -4.760 -5.741 11.709 1.00 70.12 98 TRP A CA 1
ATOM 752 C C . TRP A 1 98 ? -4.676 -5.711 13.237 1.00 70.12 98 TRP A C 1
ATOM 754 O O . TRP A 1 98 ? -4.507 -4.648 13.824 1.00 70.12 98 TRP A O 1
ATOM 764 N N . ASP A 1 99 ? -4.658 -6.887 13.865 1.00 69.12 99 ASP A N 1
ATOM 765 C CA . ASP A 1 99 ? -4.530 -7.035 15.317 1.00 69.12 99 ASP A CA 1
ATOM 766 C C . ASP A 1 99 ? -3.200 -6.483 15.865 1.00 69.12 99 ASP A C 1
ATOM 768 O O . ASP A 1 99 ? -3.140 -6.043 17.011 1.00 69.12 99 ASP A O 1
ATOM 772 N N . LEU A 1 100 ? -2.131 -6.455 15.054 1.00 67.50 100 LEU A N 1
ATOM 773 C CA . LEU A 1 100 ? -0.830 -5.891 15.449 1.00 67.50 100 LEU A CA 1
ATOM 774 C C . LEU A 1 100 ? -0.868 -4.367 15.575 1.00 67.50 100 LEU A C 1
ATOM 776 O O . LEU A 1 100 ? -0.008 -3.783 16.228 1.00 67.50 100 LEU A O 1
ATOM 780 N N . PHE A 1 101 ? -1.853 -3.727 14.952 1.00 63.16 101 PHE A N 1
ATOM 781 C CA . PHE A 1 101 ? -2.010 -2.279 14.955 1.00 63.16 101 PHE A CA 1
ATOM 782 C C . PHE A 1 101 ? -3.000 -1.777 16.020 1.00 63.16 101 PHE A C 1
ATOM 784 O O . PHE A 1 101 ? -3.166 -0.563 16.185 1.00 63.16 101 PHE A O 1
ATOM 791 N N . GLY A 1 102 ? -3.600 -2.706 16.775 1.00 54.69 102 GLY A N 1
ATOM 792 C CA . GLY A 1 102 ? -4.675 -2.446 17.726 1.00 54.69 102 GLY A CA 1
ATOM 793 C C . GLY A 1 102 ? -6.005 -2.184 17.020 1.00 54.69 102 GLY A C 1
ATOM 794 O O . GLY A 1 102 ? -6.040 -1.713 15.882 1.00 54.69 102 GLY A O 1
ATOM 795 N N . GLU A 1 103 ? -7.120 -2.484 17.692 1.00 54.56 103 GLU A N 1
ATOM 796 C CA . GLU A 1 103 ? -8.425 -2.007 17.234 1.00 54.56 103 GLU A CA 1
ATOM 797 C C . GLU A 1 103 ? -8.318 -0.490 17.012 1.00 54.56 103 GLU A C 1
ATOM 799 O O . GLU A 1 103 ? -7.750 0.231 17.840 1.00 54.56 103 GLU A O 1
ATOM 804 N N . LEU A 1 104 ? -8.789 -0.008 15.857 1.00 52.25 104 LEU A N 1
ATOM 805 C CA . LEU A 1 104 ? -9.012 1.418 15.645 1.00 52.25 104 LEU A CA 1
ATOM 806 C C . LEU A 1 104 ? -10.046 1.832 16.695 1.00 52.25 104 LEU A C 1
ATOM 808 O O . LEU A 1 104 ? -11.240 1.725 16.435 1.00 52.25 104 LEU A O 1
ATOM 812 N N . GLU A 1 105 ? -9.600 2.199 17.898 1.00 42.47 105 GLU A N 1
ATOM 813 C CA . GLU A 1 105 ? -10.493 2.733 18.917 1.00 42.47 105 GLU A CA 1
ATOM 814 C C . GLU A 1 105 ? -11.248 3.892 18.268 1.00 42.47 105 GLU A C 1
ATOM 816 O O . GLU A 1 105 ? -10.634 4.810 17.714 1.00 42.47 105 GLU A O 1
ATOM 821 N N . GLU A 1 106 ? -12.575 3.768 18.248 1.00 40.53 106 GLU A N 1
ATOM 822 C CA . GLU A 1 106 ? -13.484 4.782 17.734 1.00 40.53 106 GLU A CA 1
ATOM 823 C C . GLU A 1 106 ? -13.235 6.078 18.517 1.00 40.53 106 GLU A C 1
ATOM 825 O O . GLU A 1 106 ? -13.633 6.205 19.675 1.00 40.53 106 GLU A O 1
ATOM 830 N N . GLY A 1 107 ? -12.502 7.004 17.897 1.00 39.59 107 GLY A N 1
ATOM 831 C CA . GLY A 1 107 ? -12.318 8.375 18.369 1.00 39.59 107 GLY A CA 1
ATOM 832 C C . GLY A 1 107 ? -13.390 9.297 17.820 1.00 39.59 107 GLY A C 1
ATOM 833 O O . GLY A 1 107 ? -13.681 9.190 16.606 1.00 39.59 107 GLY A O 1
#

Foldseek 3Di:
DDWDWDQDPVRDIWIKDWDADPVQRWIWIDIPQKTKIWHFDPVPDPDDLQPGFWIWMWIDGHPDPPDTDIWIFGDHRPVPDDPVRRVVRVVVRCVVCVVVHPDPPDD